Protein AF-A0A2H6N6R7-F1 (afdb_monomer_lite)

pLDDT: mean 88.9, std 11.89, range [41.25, 97.44]

InterPro domains:
  IPR011989 Armadillo-like helical [G3DSA:1.25.10.10] (1-138)

Sequence (138 aa):
NNLNSKNPGIYAAATNVIQALCQHLDNYLLLQPFCTKAQFLNGKAKQDITEKLAELVVELYPRKPHAVEQKVLVVLWHLLGNMTNSGSLPGAGGNIRAATAKLSKALFAQMGQNLLIHAASQPPHIKRTLEEFLDQTT

Structure (mmCIF, N/CA/C/O backbone):
data_AF-A0A2H6N6R7-F1
#
_entry.id   AF-A0A2H6N6R7-F1
#
loop_
_atom_site.group_PDB
_atom_site.id
_atom_site.type_symbol
_atom_site.label_atom_id
_atom_site.label_alt_id
_atom_site.label_comp_id
_atom_site.label_asym_id
_atom_site.label_entity_id
_atom_site.label_seq_id
_atom_site.pdbx_PDB_ins_code
_atom_site.Cartn_x
_atom_site.Cartn_y
_atom_site.Cartn_z
_atom_site.occupancy
_atom_site.B_iso_or_equiv
_atom_site.auth_seq_id
_atom_site.auth_comp_id
_atom_site.auth_asym_id
_atom_site.auth_atom_id
_atom_site.pdbx_PDB_model_num
ATOM 1 N N . ASN A 1 1 ? 17.513 -0.310 -10.272 1.00 78.88 1 ASN A N 1
ATOM 2 C CA . ASN A 1 1 ? 16.141 -0.798 -9.996 1.00 78.88 1 ASN A CA 1
ATOM 3 C C . ASN A 1 1 ? 15.336 -0.648 -11.277 1.00 78.88 1 ASN A C 1
ATOM 5 O O . ASN A 1 1 ? 15.139 0.485 -11.698 1.00 78.88 1 ASN A O 1
ATOM 9 N N . ASN A 1 2 ? 14.938 -1.756 -11.911 1.00 87.94 2 ASN A N 1
ATOM 10 C CA . ASN A 1 2 ? 14.349 -1.743 -13.260 1.00 87.94 2 ASN A CA 1
ATOM 11 C C . ASN A 1 2 ? 13.001 -1.009 -13.321 1.00 87.94 2 ASN A C 1
ATOM 13 O O . ASN A 1 2 ? 12.688 -0.418 -14.347 1.00 87.94 2 ASN A O 1
ATOM 17 N N . LEU A 1 3 ? 12.269 -0.945 -12.204 1.00 85.88 3 LEU A N 1
ATOM 18 C CA . LEU A 1 3 ? 11.009 -0.200 -12.108 1.00 85.88 3 LEU A CA 1
ATOM 19 C C . LEU A 1 3 ? 11.199 1.322 -12.166 1.00 85.88 3 LEU A C 1
ATOM 21 O O . LEU A 1 3 ? 10.280 2.026 -12.546 1.00 85.88 3 LEU A O 1
ATOM 25 N N . ASN A 1 4 ? 12.388 1.837 -11.841 1.00 86.31 4 ASN A N 1
ATOM 26 C CA . ASN A 1 4 ? 12.725 3.260 -11.996 1.00 86.31 4 ASN A CA 1
ATOM 27 C C . ASN A 1 4 ? 13.458 3.545 -13.318 1.00 86.31 4 ASN A C 1
ATOM 29 O O . ASN A 1 4 ? 14.017 4.630 -13.490 1.00 86.31 4 ASN A O 1
ATOM 33 N N . SER A 1 5 ? 13.551 2.566 -14.224 1.00 86.44 5 SER A N 1
ATOM 34 C CA . SER A 1 5 ? 14.262 2.762 -15.483 1.00 86.44 5 SER A CA 1
ATOM 35 C C . SER A 1 5 ? 13.560 3.820 -16.329 1.00 86.44 5 SER A C 1
ATOM 37 O O . SER A 1 5 ? 12.357 3.743 -16.554 1.00 86.44 5 SER A O 1
ATOM 39 N N . LYS A 1 6 ? 14.325 4.783 -16.850 1.00 86.69 6 LYS A N 1
ATOM 40 C CA . LYS A 1 6 ? 13.825 5.738 -17.852 1.00 86.69 6 LYS A CA 1
ATOM 41 C C . LYS A 1 6 ? 13.628 5.085 -19.226 1.00 86.69 6 LYS A C 1
ATOM 43 O O . LYS A 1 6 ? 13.027 5.696 -20.102 1.00 86.69 6 LYS A O 1
ATOM 48 N N . ASN A 1 7 ? 14.147 3.869 -19.429 1.00 92.25 7 ASN A N 1
ATOM 49 C CA . ASN A 1 7 ? 13.924 3.109 -20.653 1.00 92.25 7 ASN A CA 1
ATOM 50 C C . ASN A 1 7 ? 12.533 2.444 -20.593 1.00 92.25 7 ASN A C 1
ATOM 52 O O . ASN A 1 7 ? 12.326 1.580 -19.732 1.00 92.25 7 ASN A O 1
ATOM 56 N N . PRO A 1 8 ? 11.607 2.790 -21.507 1.00 87.94 8 PRO A N 1
ATOM 57 C CA . PRO A 1 8 ? 10.235 2.291 -21.465 1.00 87.94 8 PRO A CA 1
ATOM 58 C C . PRO A 1 8 ? 10.146 0.772 -21.653 1.00 87.94 8 PRO A C 1
ATOM 60 O O . PRO A 1 8 ? 9.289 0.147 -21.040 1.00 87.94 8 PRO A O 1
ATOM 63 N N . GLY A 1 9 ? 11.051 0.156 -22.421 1.00 93.31 9 GLY A N 1
ATOM 64 C CA . GLY A 1 9 ? 11.086 -1.298 -22.605 1.00 93.31 9 GLY A CA 1
ATOM 65 C C . GLY A 1 9 ? 11.494 -2.042 -21.332 1.00 93.31 9 GLY A C 1
ATOM 66 O O . GLY A 1 9 ? 10.874 -3.037 -20.968 1.00 93.31 9 GLY A O 1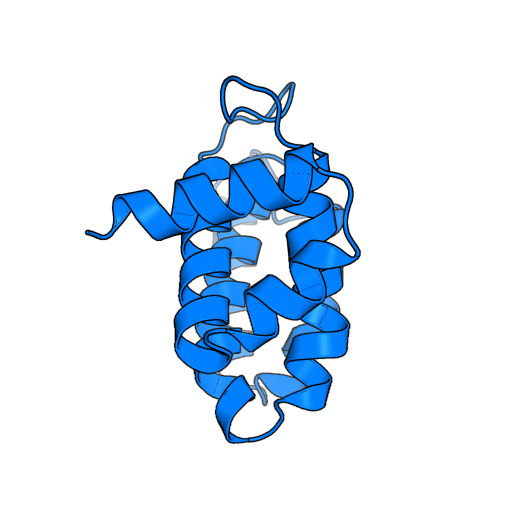
ATOM 67 N N . ILE A 1 10 ? 12.490 -1.524 -20.604 1.00 93.50 10 ILE A N 1
ATOM 68 C CA . ILE A 1 10 ? 12.914 -2.102 -19.315 1.00 93.50 10 ILE A CA 1
ATOM 69 C C . ILE A 1 10 ? 11.815 -1.934 -18.263 1.00 93.50 10 ILE A C 1
ATOM 71 O O . ILE A 1 10 ? 11.543 -2.868 -17.507 1.00 93.50 10 ILE A O 1
ATOM 75 N N . TYR A 1 11 ? 11.186 -0.758 -18.216 1.00 89.94 11 TYR A N 1
ATOM 76 C CA . TYR A 1 11 ? 10.074 -0.500 -17.309 1.00 89.94 11 TYR A CA 1
ATOM 77 C C . TYR A 1 11 ? 8.885 -1.425 -17.609 1.00 89.94 11 TYR A C 1
ATOM 79 O O . TYR A 1 11 ? 8.419 -2.108 -16.701 1.00 89.94 11 TYR A O 1
ATOM 87 N N . ALA A 1 12 ? 8.475 -1.538 -18.878 1.00 92.38 12 ALA A N 1
ATOM 88 C CA . ALA A 1 12 ? 7.381 -2.412 -19.302 1.00 92.38 12 ALA A CA 1
ATOM 89 C C . ALA A 1 12 ? 7.658 -3.891 -18.989 1.00 92.38 12 ALA A C 1
ATOM 91 O O . ALA A 1 12 ? 6.792 -4.600 -18.479 1.00 92.38 12 ALA A O 1
ATOM 92 N N . ALA A 1 13 ? 8.884 -4.364 -19.230 1.00 94.81 13 ALA A N 1
ATOM 93 C CA . ALA A 1 13 ? 9.275 -5.720 -18.858 1.00 94.81 13 ALA A CA 1
ATOM 94 C C . ALA A 1 13 ? 9.170 -5.937 -17.339 1.00 94.81 13 ALA A C 1
ATOM 96 O O . ALA A 1 13 ? 8.645 -6.955 -16.890 1.00 94.81 13 ALA A O 1
ATOM 97 N N . ALA A 1 14 ? 9.616 -4.966 -16.537 1.00 93.38 14 ALA A N 1
ATOM 98 C CA . ALA A 1 14 ? 9.533 -5.048 -15.083 1.00 93.38 14 ALA A CA 1
ATOM 99 C C . ALA A 1 14 ? 8.079 -5.045 -14.574 1.00 93.38 14 ALA A C 1
ATOM 101 O O . ALA A 1 14 ? 7.753 -5.826 -13.680 1.00 93.38 14 ALA A O 1
ATOM 102 N N . THR A 1 15 ? 7.193 -4.225 -15.149 1.00 92.06 15 THR A N 1
ATOM 103 C CA . THR A 1 15 ? 5.767 -4.209 -14.785 1.00 92.06 15 THR A CA 1
ATOM 104 C C . THR A 1 15 ? 5.050 -5.489 -15.210 1.00 92.06 15 THR A C 1
ATOM 106 O O . THR A 1 15 ? 4.249 -6.011 -14.438 1.00 92.06 15 THR A O 1
ATOM 109 N N . ASN A 1 16 ? 5.387 -6.052 -16.375 1.00 93.81 16 ASN A N 1
ATOM 110 C CA . ASN A 1 16 ? 4.828 -7.328 -16.831 1.00 93.81 16 ASN A CA 1
ATOM 111 C C . ASN A 1 16 ? 5.226 -8.481 -15.903 1.00 93.81 16 ASN A C 1
ATOM 113 O O . ASN A 1 16 ? 4.393 -9.322 -15.574 1.00 93.81 16 ASN A O 1
ATOM 117 N N . VAL A 1 17 ? 6.474 -8.496 -15.423 1.00 94.56 17 VAL A N 1
ATOM 118 C CA . VAL A 1 17 ? 6.916 -9.480 -14.426 1.00 94.56 17 VAL A CA 1
ATOM 119 C C . VAL A 1 17 ? 6.132 -9.325 -13.124 1.00 94.56 17 VAL A C 1
ATOM 121 O O . VAL A 1 17 ? 5.671 -10.325 -12.588 1.00 94.56 17 VAL A O 1
ATOM 124 N N . ILE A 1 18 ? 5.917 -8.102 -12.627 1.00 93.00 18 ILE A N 1
ATOM 125 C CA . ILE A 1 18 ? 5.084 -7.878 -11.431 1.00 93.00 18 ILE A CA 1
ATOM 126 C C . ILE A 1 18 ? 3.672 -8.423 -11.633 1.00 93.00 18 ILE A C 1
ATOM 128 O O . ILE A 1 18 ? 3.147 -9.098 -10.750 1.00 93.00 18 ILE A O 1
ATOM 132 N N . GLN A 1 19 ? 3.066 -8.148 -12.787 1.00 92.31 19 GLN A N 1
ATOM 133 C CA . GLN A 1 19 ? 1.735 -8.647 -13.103 1.00 92.31 19 GLN A CA 1
ATOM 134 C C . GLN A 1 19 ? 1.702 -10.179 -13.112 1.00 92.31 19 GLN A C 1
ATOM 136 O O . GLN A 1 19 ? 0.823 -10.762 -12.484 1.00 92.31 19 GLN A O 1
ATOM 141 N N . ALA A 1 20 ? 2.677 -10.823 -13.756 1.00 94.38 20 ALA A N 1
ATOM 142 C CA . ALA A 1 20 ? 2.787 -12.278 -13.777 1.00 94.38 20 ALA A CA 1
ATOM 143 C C . ALA A 1 20 ? 2.985 -12.859 -12.366 1.00 94.38 20 ALA A C 1
ATOM 145 O O . ALA A 1 20 ? 2.367 -13.865 -12.026 1.00 94.38 20 ALA A O 1
ATOM 146 N N . LEU A 1 21 ? 3.783 -12.209 -11.510 1.00 93.94 21 LEU A N 1
ATOM 147 C CA . LEU A 1 21 ? 3.944 -12.621 -10.112 1.00 93.94 21 LEU A CA 1
ATOM 148 C C . LEU A 1 21 ? 2.604 -12.570 -9.366 1.00 93.94 21 LEU A C 1
ATOM 150 O O . LEU A 1 21 ? 2.248 -13.552 -8.729 1.00 93.94 21 LEU A O 1
ATOM 154 N N . CYS A 1 22 ? 1.837 -11.483 -9.491 1.00 92.06 22 CYS A N 1
ATOM 155 C CA . CYS A 1 22 ? 0.506 -11.369 -8.876 1.00 92.06 22 CYS A CA 1
ATOM 156 C C . CYS A 1 22 ? -0.520 -12.376 -9.422 1.00 92.06 22 CYS A C 1
ATOM 158 O O . CYS A 1 22 ? -1.492 -12.689 -8.745 1.00 92.06 22 CYS A O 1
ATOM 160 N N . GLN A 1 23 ? -0.343 -12.850 -10.658 1.00 92.44 23 GLN A N 1
ATOM 161 C CA . GLN A 1 23 ? -1.243 -13.823 -11.286 1.00 92.44 23 GLN A CA 1
ATOM 162 C C . GLN A 1 23 ? -0.911 -15.271 -10.919 1.00 92.44 23 GLN A C 1
ATOM 164 O O . GLN A 1 23 ? -1.800 -16.120 -10.927 1.00 92.44 23 GLN A O 1
ATOM 169 N N . HIS A 1 24 ? 0.360 -15.567 -10.642 1.00 93.94 24 HIS A N 1
ATOM 170 C CA . HIS A 1 24 ? 0.843 -16.943 -10.513 1.00 93.94 24 HIS A CA 1
ATOM 171 C C . HIS A 1 24 ? 1.379 -17.300 -9.125 1.00 93.94 24 HIS A C 1
ATOM 173 O O . HIS A 1 24 ? 1.574 -18.483 -8.849 1.00 93.94 24 HIS A O 1
ATOM 179 N N . LEU A 1 25 ? 1.623 -16.322 -8.253 1.00 93.62 25 LEU A N 1
ATOM 180 C CA . LEU A 1 25 ? 2.052 -16.556 -6.876 1.00 93.62 25 LEU A CA 1
ATOM 181 C C . LEU A 1 25 ? 0.948 -16.205 -5.888 1.00 93.62 25 LEU A C 1
ATOM 183 O O . LEU A 1 25 ? 0.088 -15.371 -6.155 1.00 93.62 25 LEU A O 1
ATOM 187 N N . ASP A 1 26 ? 1.019 -16.816 -4.704 1.00 92.62 26 ASP A N 1
ATOM 188 C CA . ASP A 1 26 ? 0.215 -16.370 -3.573 1.00 92.62 26 ASP A CA 1
ATOM 189 C C . ASP A 1 26 ? 0.585 -14.918 -3.243 1.00 92.62 26 ASP A C 1
ATOM 191 O O . ASP A 1 26 ? 1.717 -14.602 -2.859 1.00 92.62 26 ASP A O 1
ATOM 195 N N . ASN A 1 27 ? -0.399 -14.036 -3.387 1.00 92.75 27 ASN A N 1
ATOM 196 C CA . ASN A 1 27 ? -0.287 -12.607 -3.145 1.00 92.75 27 ASN A CA 1
ATOM 197 C C . ASN A 1 27 ? 0.178 -12.269 -1.720 1.00 92.75 27 ASN A C 1
ATOM 199 O O . ASN A 1 27 ? 0.809 -11.231 -1.501 1.00 92.75 27 ASN A O 1
ATOM 203 N N . TYR A 1 28 ? -0.018 -13.174 -0.756 1.00 92.88 28 TYR A N 1
ATOM 204 C CA . TYR A 1 28 ? 0.552 -13.046 0.581 1.00 92.88 28 TYR A CA 1
ATOM 205 C C . TYR A 1 28 ? 2.090 -12.997 0.573 1.00 92.88 28 TYR A C 1
ATOM 207 O O . TYR A 1 28 ? 2.687 -12.214 1.317 1.00 92.88 28 TYR A O 1
ATOM 215 N N . LEU A 1 29 ? 2.746 -13.774 -0.298 1.00 93.56 29 LEU A N 1
ATOM 216 C CA . LEU A 1 29 ? 4.210 -13.795 -0.427 1.00 93.56 29 LEU A CA 1
ATOM 217 C C . LEU A 1 29 ? 4.756 -12.487 -1.017 1.00 93.56 29 LEU A C 1
ATOM 219 O O . LEU A 1 29 ? 5.904 -12.119 -0.766 1.00 93.56 29 LEU A O 1
ATOM 223 N N . LEU A 1 30 ? 3.926 -11.769 -1.776 1.00 94.25 30 LEU A N 1
ATOM 224 C CA . LEU A 1 30 ? 4.281 -10.507 -2.426 1.00 94.25 30 LEU A CA 1
ATOM 225 C C . LEU A 1 30 ? 4.082 -9.288 -1.520 1.00 94.25 30 LEU A C 1
ATOM 227 O O . LEU A 1 30 ? 4.692 -8.244 -1.767 1.00 94.25 30 LEU A O 1
ATOM 231 N N . LEU A 1 31 ? 3.308 -9.426 -0.438 1.00 94.56 31 LEU A N 1
ATOM 232 C CA . LEU A 1 31 ? 2.963 -8.328 0.464 1.00 94.56 31 LEU A CA 1
ATOM 233 C C . LEU A 1 31 ? 4.207 -7.630 1.033 1.00 94.56 31 LEU A C 1
ATOM 235 O O . LEU A 1 31 ? 4.365 -6.419 0.894 1.00 94.56 31 LEU A O 1
ATOM 239 N N . GLN A 1 32 ? 5.128 -8.387 1.636 1.00 93.94 32 GLN A N 1
ATOM 240 C CA . GLN A 1 32 ? 6.345 -7.812 2.217 1.00 93.94 32 GLN A CA 1
ATOM 241 C C . GLN A 1 32 ? 7.277 -7.189 1.156 1.00 93.94 32 GLN A C 1
ATOM 243 O O . GLN A 1 32 ? 7.695 -6.044 1.358 1.00 93.94 32 GLN A O 1
ATOM 248 N N . PRO A 1 33 ? 7.597 -7.867 0.032 1.00 94.38 33 PRO A N 1
ATOM 249 C CA . PRO A 1 33 ? 8.348 -7.255 -1.060 1.00 94.38 33 PRO A CA 1
ATOM 250 C C . PRO A 1 33 ? 7.747 -5.932 -1.543 1.00 94.38 33 PRO A C 1
ATOM 252 O O . PRO A 1 33 ? 8.486 -4.965 -1.738 1.00 94.38 33 PRO A O 1
ATOM 255 N N . PHE A 1 34 ? 6.424 -5.858 -1.703 1.00 94.81 34 PHE A N 1
ATOM 256 C CA . PHE A 1 34 ? 5.761 -4.646 -2.185 1.00 94.81 34 PHE A CA 1
ATOM 257 C C . PHE A 1 34 ? 5.808 -3.532 -1.143 1.00 94.81 34 PHE A C 1
ATOM 259 O O . PHE A 1 34 ? 6.138 -2.403 -1.502 1.00 94.81 34 PHE A O 1
ATOM 266 N N . CYS A 1 35 ? 5.597 -3.842 0.142 1.00 95.38 35 CYS A N 1
ATOM 267 C CA . CYS A 1 35 ? 5.762 -2.872 1.225 1.00 95.38 35 CYS A CA 1
ATOM 268 C C . CYS A 1 35 ? 7.159 -2.241 1.207 1.00 95.38 35 CYS A C 1
ATOM 270 O O . CYS A 1 35 ? 7.297 -1.017 1.182 1.00 95.38 35 CYS A O 1
ATOM 272 N N . THR A 1 36 ? 8.203 -3.070 1.130 1.00 93.62 36 THR A N 1
ATOM 273 C CA . THR A 1 36 ? 9.587 -2.590 1.055 1.00 93.62 36 THR A CA 1
ATOM 274 C C . THR A 1 36 ? 9.809 -1.735 -0.195 1.00 93.62 36 THR A C 1
ATOM 276 O O . THR A 1 36 ? 10.391 -0.653 -0.117 1.00 93.62 36 THR A O 1
ATOM 279 N N . LYS A 1 37 ? 9.322 -2.163 -1.366 1.00 92.19 37 LYS A N 1
ATOM 280 C CA . LYS A 1 37 ? 9.477 -1.385 -2.603 1.00 92.19 37 LYS A CA 1
ATOM 281 C C . LYS A 1 37 ? 8.732 -0.047 -2.553 1.00 92.19 37 LYS A C 1
ATOM 283 O O . LYS A 1 37 ? 9.310 0.946 -2.981 1.00 92.19 37 LYS A O 1
ATOM 288 N N . ALA A 1 38 ? 7.529 0.022 -1.986 1.00 91.88 38 ALA A N 1
ATOM 289 C CA . ALA A 1 38 ? 6.775 1.270 -1.841 1.00 91.88 38 ALA A CA 1
ATOM 290 C C . ALA A 1 38 ? 7.509 2.318 -0.985 1.00 91.88 38 ALA A C 1
ATOM 292 O O . ALA A 1 38 ? 7.398 3.519 -1.235 1.00 91.88 38 ALA A O 1
ATOM 293 N N . GLN A 1 39 ? 8.302 1.889 -0.002 1.00 89.69 39 GLN A N 1
ATOM 294 C CA . GLN A 1 39 ? 9.086 2.809 0.825 1.00 89.69 39 GLN A CA 1
ATOM 295 C C . GLN A 1 39 ? 10.278 3.393 0.051 1.00 89.69 39 GLN A C 1
ATOM 297 O O . GLN A 1 39 ? 10.464 4.609 0.050 1.00 89.69 39 GLN A O 1
ATOM 302 N N . PHE A 1 40 ? 11.027 2.557 -0.680 1.00 88.25 40 PHE A N 1
ATOM 303 C CA . PHE A 1 40 ? 12.307 2.948 -1.295 1.00 88.25 40 PHE A CA 1
ATOM 304 C C . PHE A 1 40 ? 12.250 3.341 -2.783 1.00 88.25 40 PHE A C 1
ATOM 306 O O . PHE A 1 40 ? 13.235 3.851 -3.321 1.00 88.25 40 PHE A O 1
ATOM 313 N N . LEU A 1 41 ? 11.144 3.088 -3.485 1.00 89.19 41 LEU A N 1
ATOM 314 C CA . LEU A 1 41 ? 10.956 3.558 -4.862 1.00 89.19 41 LEU A CA 1
ATOM 315 C C . LEU A 1 41 ? 10.687 5.068 -4.918 1.00 89.19 41 LEU A C 1
ATOM 317 O O . LEU A 1 41 ? 10.417 5.714 -3.907 1.00 89.19 41 LEU A O 1
ATOM 321 N N . ASN A 1 42 ? 10.734 5.630 -6.128 1.00 85.38 42 ASN A N 1
ATOM 322 C CA . ASN A 1 42 ? 10.411 7.029 -6.396 1.00 85.38 42 ASN A CA 1
ATOM 323 C C . ASN A 1 42 ? 9.563 7.163 -7.674 1.00 85.38 42 ASN A C 1
ATOM 325 O O . ASN A 1 42 ? 9.351 6.185 -8.392 1.00 85.38 42 ASN A O 1
ATOM 329 N N . GLY A 1 43 ? 9.029 8.365 -7.912 1.00 86.31 43 GLY A N 1
ATOM 330 C CA . GLY A 1 43 ? 8.266 8.695 -9.118 1.00 86.31 43 GLY A CA 1
ATOM 331 C C . GLY A 1 43 ? 7.132 7.711 -9.432 1.00 86.31 43 GLY A C 1
ATOM 332 O O . GLY A 1 43 ? 6.411 7.263 -8.537 1.00 86.31 43 GLY A O 1
ATOM 333 N N . LYS A 1 44 ? 6.995 7.375 -10.720 1.00 86.50 44 LYS A N 1
ATOM 334 C CA . LYS A 1 44 ? 5.953 6.480 -11.240 1.00 86.50 44 LYS A CA 1
ATOM 335 C C . LYS A 1 44 ? 6.021 5.069 -10.642 1.00 86.50 44 LYS A C 1
ATOM 337 O O . LYS A 1 44 ? 4.996 4.540 -10.242 1.00 86.50 44 LYS A O 1
ATOM 342 N N 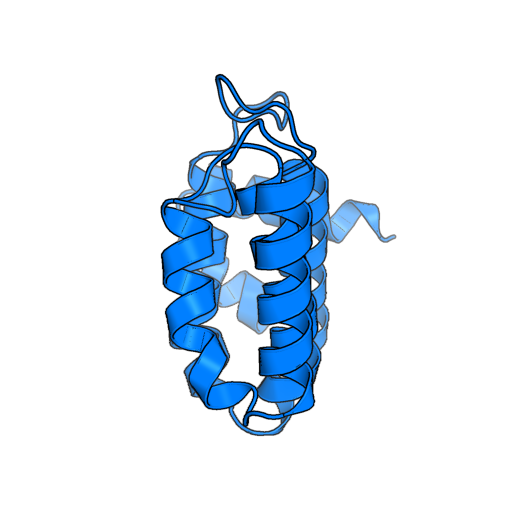. ALA A 1 45 ? 7.212 4.511 -10.441 1.00 89.69 45 ALA A N 1
ATOM 343 C CA . ALA A 1 45 ? 7.355 3.178 -9.856 1.00 89.69 45 ALA A CA 1
ATOM 344 C C . ALA A 1 45 ? 6.779 3.081 -8.439 1.00 89.69 45 ALA A C 1
ATOM 346 O O . ALA A 1 45 ? 6.131 2.098 -8.086 1.00 89.69 45 ALA A O 1
ATOM 347 N N . LYS A 1 46 ? 7.026 4.107 -7.610 1.00 91.62 46 LYS A N 1
ATOM 348 C CA . LYS A 1 46 ? 6.461 4.174 -6.257 1.00 91.62 46 LYS A CA 1
ATOM 349 C C . LYS A 1 46 ? 4.941 4.237 -6.326 1.00 91.62 46 LYS A C 1
ATOM 351 O O . LYS A 1 46 ? 4.280 3.531 -5.577 1.00 91.62 46 LYS A O 1
ATOM 356 N N . GLN A 1 47 ? 4.408 5.053 -7.238 1.00 91.44 47 GLN A N 1
ATOM 357 C CA . GLN A 1 47 ? 2.971 5.153 -7.479 1.00 91.44 47 GLN A CA 1
ATOM 358 C C . GLN A 1 47 ? 2.375 3.778 -7.824 1.00 91.44 47 GLN A C 1
ATOM 360 O O . GLN A 1 47 ? 1.445 3.353 -7.148 1.00 91.44 47 GLN A O 1
ATOM 365 N N . ASP A 1 48 ? 2.940 3.064 -8.801 1.00 92.25 48 ASP A N 1
ATOM 366 C CA . ASP A 1 48 ? 2.401 1.776 -9.261 1.00 92.25 48 ASP A CA 1
ATOM 367 C C . ASP A 1 48 ? 2.398 0.715 -8.162 1.00 92.25 48 ASP A C 1
ATOM 369 O O . ASP A 1 48 ? 1.404 0.019 -7.970 1.00 92.25 48 ASP A O 1
ATOM 373 N N . ILE A 1 49 ? 3.495 0.605 -7.404 1.00 94.88 49 ILE A N 1
ATOM 374 C CA . ILE A 1 49 ? 3.565 -0.345 -6.288 1.00 94.88 49 ILE A CA 1
ATOM 375 C C . ILE A 1 49 ? 2.568 0.028 -5.187 1.00 94.88 49 ILE A C 1
ATOM 377 O O . ILE A 1 49 ? 1.930 -0.861 -4.627 1.00 94.88 49 ILE A O 1
ATOM 381 N N . THR A 1 50 ? 2.391 1.316 -4.884 1.00 95.44 50 THR A N 1
ATOM 382 C CA . THR A 1 50 ? 1.391 1.769 -3.904 1.00 95.44 50 THR A CA 1
ATOM 383 C C . THR A 1 50 ? -0.035 1.463 -4.369 1.00 95.44 50 THR A C 1
ATOM 385 O O . THR A 1 50 ? -0.847 0.991 -3.576 1.00 95.44 50 THR A O 1
ATOM 388 N N . GLU A 1 51 ? -0.346 1.661 -5.653 1.00 95.00 51 GLU A N 1
ATOM 389 C CA . GLU A 1 51 ? -1.643 1.270 -6.220 1.00 95.00 51 GLU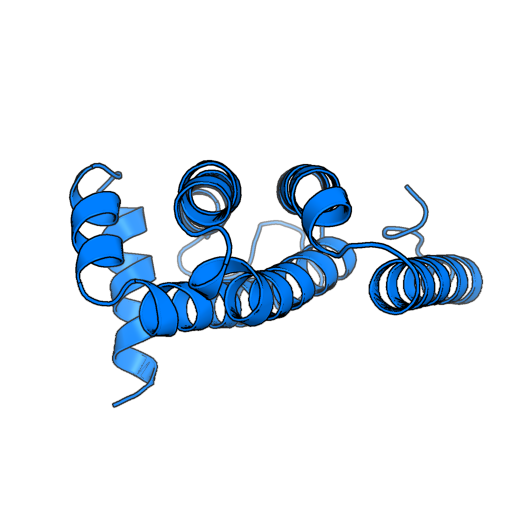 A CA 1
ATOM 390 C C . GLU A 1 51 ? -1.854 -0.245 -6.141 1.00 95.00 51 GLU A C 1
ATOM 392 O O . GLU A 1 51 ? -2.958 -0.690 -5.819 1.00 95.00 51 GLU A O 1
ATOM 397 N N . LYS A 1 52 ? -0.795 -1.034 -6.360 1.00 95.44 52 LYS A N 1
ATOM 398 C CA . LYS A 1 52 ? -0.862 -2.492 -6.248 1.00 95.44 52 LYS A CA 1
ATOM 399 C C . LYS A 1 52 ? -1.031 -2.971 -4.811 1.00 95.44 52 LYS A C 1
ATOM 401 O O . LYS A 1 52 ? -1.784 -3.908 -4.571 1.00 95.44 52 LYS A O 1
ATOM 406 N N . LEU A 1 53 ? -0.416 -2.292 -3.843 1.00 96.62 53 LEU A N 1
ATOM 407 C CA . LEU A 1 53 ? -0.666 -2.542 -2.422 1.00 96.62 53 LEU A CA 1
ATOM 408 C C . LEU A 1 53 ? -2.134 -2.313 -2.052 1.00 96.62 53 LEU A C 1
ATOM 410 O O . LEU A 1 53 ? -2.668 -3.080 -1.260 1.00 96.62 53 LEU A O 1
ATOM 414 N N . ALA A 1 54 ? -2.800 -1.312 -2.634 1.00 97.00 54 ALA A N 1
ATOM 415 C CA . ALA A 1 54 ? -4.219 -1.076 -2.371 1.00 97.00 54 ALA A CA 1
ATOM 416 C C . ALA A 1 54 ? -5.094 -2.256 -2.832 1.00 97.00 54 ALA A C 1
ATOM 418 O O . ALA A 1 54 ? -6.017 -2.647 -2.124 1.00 97.00 54 ALA A O 1
ATOM 419 N N . GLU A 1 55 ? -4.776 -2.860 -3.982 1.00 95.69 55 GLU A N 1
ATOM 420 C CA . GLU A 1 55 ? -5.450 -4.076 -4.465 1.00 95.69 55 GLU A CA 1
ATOM 421 C C . GLU A 1 55 ? -5.184 -5.269 -3.533 1.00 95.69 55 GLU A C 1
ATOM 423 O O . GLU A 1 55 ? -6.121 -5.951 -3.119 1.00 95.69 55 GLU A O 1
ATOM 428 N N . LEU A 1 56 ? -3.925 -5.459 -3.118 1.00 95.38 56 LEU A N 1
ATOM 429 C CA . LEU A 1 56 ? -3.544 -6.526 -2.187 1.00 95.38 56 LEU A CA 1
ATOM 430 C C . LEU A 1 56 ? -4.220 -6.398 -0.817 1.00 95.38 56 LEU A C 1
ATOM 432 O O . LEU A 1 56 ? -4.551 -7.411 -0.210 1.00 95.38 56 LEU A O 1
ATOM 436 N N . VAL A 1 57 ? -4.434 -5.179 -0.316 1.00 96.69 57 VAL A N 1
ATOM 437 C CA . VAL A 1 57 ? -5.164 -4.948 0.941 1.00 96.69 57 VAL A CA 1
ATOM 438 C C . VAL A 1 57 ? -6.580 -5.506 0.845 1.00 96.69 57 VAL A C 1
ATOM 440 O O . VAL A 1 57 ? -6.994 -6.245 1.734 1.00 96.69 57 VAL A O 1
ATOM 443 N N . VAL A 1 58 ? -7.303 -5.193 -0.233 1.00 96.31 58 VAL A N 1
ATOM 444 C CA . VAL A 1 58 ? -8.688 -5.654 -0.421 1.00 96.31 58 VAL A CA 1
ATOM 445 C C . VAL A 1 58 ? -8.755 -7.179 -0.505 1.00 96.31 58 VAL A C 1
ATOM 447 O O . VAL A 1 58 ? -9.653 -7.787 0.071 1.00 96.31 58 VAL A O 1
ATOM 450 N N . GLU A 1 59 ? -7.793 -7.802 -1.184 1.00 95.00 59 GLU A N 1
ATOM 451 C CA . GLU A 1 59 ? -7.749 -9.256 -1.343 1.00 95.00 59 GLU A CA 1
ATOM 452 C C . GLU A 1 59 ? -7.330 -9.994 -0.060 1.00 95.00 59 GLU A C 1
ATOM 454 O O . GLU A 1 59 ? -7.917 -11.015 0.308 1.00 95.00 59 GLU A O 1
ATOM 459 N N . LEU A 1 60 ? -6.293 -9.505 0.627 1.00 95.56 60 LEU A N 1
ATOM 460 C CA . LEU A 1 60 ? -5.649 -10.233 1.722 1.00 95.56 60 LEU A CA 1
ATOM 461 C C . LEU A 1 60 ? -6.264 -9.938 3.088 1.00 95.56 60 LEU A C 1
ATOM 463 O O . LEU A 1 60 ? -6.210 -10.809 3.960 1.00 95.56 60 LEU A O 1
ATOM 467 N N . TYR A 1 61 ? -6.839 -8.750 3.302 1.00 96.31 61 TYR A N 1
ATOM 468 C CA . TYR A 1 61 ? -7.340 -8.359 4.622 1.00 96.31 61 TYR A CA 1
ATOM 469 C C . TYR A 1 61 ? -8.408 -9.318 5.176 1.00 96.31 61 TYR A C 1
ATOM 471 O O . TYR A 1 61 ? -8.234 -9.753 6.314 1.00 96.31 61 TYR A O 1
ATOM 479 N N . PRO A 1 62 ? -9.417 -9.783 4.404 1.00 95.06 62 PRO A N 1
ATOM 480 C CA . PRO A 1 62 ? -10.419 -10.729 4.913 1.00 95.06 62 PRO A CA 1
ATOM 481 C C . PRO A 1 62 ? -9.834 -12.064 5.400 1.00 95.06 62 PRO A C 1
ATOM 483 O O . PRO A 1 62 ? -10.433 -12.754 6.220 1.00 95.06 62 PRO A O 1
ATOM 486 N N . ARG A 1 63 ? -8.660 -12.453 4.885 1.00 94.62 63 ARG A N 1
ATOM 487 C CA . ARG A 1 63 ? -8.015 -13.743 5.180 1.00 94.62 63 ARG A CA 1
ATOM 488 C C . ARG A 1 63 ? -6.897 -13.617 6.212 1.00 94.62 63 ARG A C 1
ATOM 490 O O . ARG A 1 63 ? -6.612 -14.579 6.926 1.00 94.62 63 ARG A O 1
ATOM 497 N N . LYS A 1 64 ? -6.204 -12.474 6.240 1.00 94.31 64 LYS A N 1
ATOM 498 C CA . LYS A 1 64 ? -4.964 -12.235 6.999 1.00 94.31 64 LYS A CA 1
ATOM 499 C C . LYS A 1 64 ? -4.884 -10.780 7.515 1.00 94.31 64 LYS A C 1
ATOM 501 O O . LYS A 1 64 ? -3.892 -10.103 7.232 1.00 94.31 64 LYS A O 1
ATOM 506 N N . PRO A 1 65 ? -5.856 -10.304 8.317 1.00 94.56 65 PRO A N 1
ATOM 507 C CA . PRO A 1 65 ? -5.945 -8.890 8.707 1.00 94.56 65 PRO A CA 1
ATOM 508 C C . PRO A 1 65 ? -4.691 -8.416 9.453 1.00 94.56 65 PRO A C 1
ATOM 510 O O . PRO A 1 65 ? -4.054 -7.449 9.047 1.00 94.56 65 PRO A O 1
ATOM 513 N N . HIS A 1 66 ? -4.228 -9.189 10.440 1.00 94.06 66 HIS A N 1
ATOM 514 C CA . HIS A 1 66 ? -3.024 -8.885 11.222 1.00 94.06 66 HIS A CA 1
ATOM 515 C C . HIS A 1 66 ? -1.769 -8.657 10.363 1.00 94.06 66 HIS A C 1
ATOM 517 O O . HIS A 1 66 ? -0.962 -7.778 10.656 1.00 94.06 66 HIS A O 1
ATOM 523 N N . ALA A 1 67 ? -1.584 -9.438 9.293 1.00 93.25 67 ALA A N 1
ATOM 524 C CA . ALA A 1 67 ? -0.409 -9.299 8.438 1.00 93.25 67 ALA A CA 1
ATOM 525 C C . ALA A 1 67 ? -0.480 -8.036 7.573 1.00 93.25 67 ALA A C 1
ATOM 527 O O . ALA A 1 67 ? 0.543 -7.384 7.354 1.00 93.25 67 ALA A O 1
ATOM 528 N N . VAL A 1 68 ? -1.680 -7.694 7.096 1.00 95.00 68 VAL A N 1
ATOM 529 C CA . VAL A 1 68 ? -1.923 -6.458 6.349 1.00 95.00 68 VAL A CA 1
ATOM 530 C C . VAL A 1 68 ? -1.708 -5.251 7.257 1.00 95.00 68 VAL A C 1
ATOM 532 O O . VAL A 1 68 ? -0.954 -4.354 6.892 1.00 95.00 68 VAL A O 1
ATOM 535 N N . GLU A 1 69 ? -2.267 -5.254 8.466 1.00 94.69 69 GLU A N 1
ATOM 536 C CA . GLU A 1 69 ? -2.112 -4.153 9.424 1.00 94.69 69 GLU A CA 1
ATOM 537 C C . GLU A 1 69 ? -0.645 -3.925 9.801 1.00 94.69 69 GLU A C 1
ATOM 539 O O . GLU A 1 69 ? -0.131 -2.817 9.657 1.00 94.69 69 GLU A O 1
ATOM 544 N N . GLN A 1 70 ? 0.076 -4.981 10.189 1.00 93.81 70 GLN A N 1
ATOM 545 C CA . GLN A 1 70 ? 1.478 -4.869 10.606 1.00 93.81 70 GLN A CA 1
ATOM 546 C C . GLN A 1 70 ? 2.409 -4.353 9.505 1.00 93.81 70 GLN A C 1
ATOM 548 O O . GLN A 1 70 ? 3.411 -3.704 9.800 1.00 93.81 70 GLN A O 1
ATOM 553 N N . LYS A 1 71 ? 2.122 -4.668 8.237 1.00 95.06 71 LYS A N 1
ATOM 554 C CA . LYS A 1 71 ? 3.032 -4.371 7.121 1.00 95.06 71 LYS A CA 1
ATOM 555 C C . LYS A 1 71 ? 2.617 -3.133 6.343 1.00 95.06 71 LYS A C 1
ATOM 557 O O . LYS A 1 71 ? 3.464 -2.311 6.003 1.00 95.06 71 LYS A O 1
ATOM 562 N N . VAL A 1 72 ? 1.331 -2.997 6.035 1.00 96.75 72 VAL A N 1
ATOM 563 C CA . VAL A 1 72 ? 0.831 -1.948 5.142 1.00 96.75 72 VAL A CA 1
ATOM 564 C C . VAL A 1 72 ? 0.611 -0.638 5.890 1.00 96.75 72 VAL A C 1
ATOM 566 O O . VAL A 1 72 ? 0.904 0.411 5.321 1.00 96.75 72 VAL A O 1
ATOM 569 N N . LEU A 1 73 ? 0.211 -0.659 7.170 1.00 96.06 73 LEU A N 1
ATOM 570 C CA . LEU A 1 73 ? 0.087 0.583 7.946 1.00 96.06 73 LEU A CA 1
ATOM 571 C C . LEU A 1 73 ? 1.430 1.309 8.060 1.00 96.06 73 LEU A C 1
ATOM 573 O O . LEU A 1 73 ? 1.486 2.520 7.882 1.00 96.06 73 LEU A O 1
ATOM 577 N N . VAL A 1 74 ? 2.531 0.576 8.252 1.00 95.38 74 VAL A N 1
ATOM 578 C CA . VAL A 1 74 ? 3.888 1.153 8.276 1.00 95.38 74 VAL A CA 1
ATOM 579 C C . VAL A 1 74 ? 4.202 1.893 6.971 1.00 95.38 74 VAL A C 1
ATOM 581 O O . VAL A 1 74 ? 4.780 2.981 6.991 1.00 95.38 74 VAL A O 1
ATOM 584 N N . VAL A 1 75 ? 3.794 1.330 5.830 1.00 96.00 75 VAL A N 1
ATOM 585 C CA . VAL A 1 75 ? 3.957 1.971 4.518 1.00 96.00 75 VAL A CA 1
ATOM 586 C C . VAL A 1 75 ? 3.063 3.201 4.406 1.00 96.00 75 VAL A C 1
ATOM 588 O O . VAL A 1 75 ? 3.543 4.246 3.978 1.00 96.00 75 VAL A O 1
ATOM 591 N N . LEU A 1 76 ? 1.796 3.104 4.816 1.00 96.50 76 LEU A N 1
ATOM 592 C CA . LEU A 1 76 ? 0.854 4.220 4.786 1.00 96.50 76 LEU A CA 1
ATOM 593 C C . LEU A 1 76 ? 1.372 5.412 5.602 1.00 96.50 76 LEU A C 1
ATOM 595 O O . LEU A 1 76 ? 1.431 6.525 5.082 1.00 96.50 76 LEU A O 1
ATOM 599 N N . TRP A 1 77 ? 1.809 5.184 6.843 1.00 95.62 77 TRP A N 1
ATOM 600 C CA . TRP A 1 77 ? 2.355 6.237 7.706 1.00 95.62 77 TRP A CA 1
ATOM 601 C C . TRP A 1 77 ? 3.612 6.858 7.112 1.00 95.62 77 TRP A C 1
ATOM 603 O O . TRP A 1 77 ? 3.749 8.078 7.097 1.00 95.62 77 TRP A O 1
ATOM 613 N N . HIS A 1 78 ? 4.493 6.040 6.537 1.00 93.69 78 HIS A N 1
ATOM 614 C CA . HIS A 1 78 ? 5.661 6.544 5.827 1.00 93.69 78 HIS A CA 1
ATOM 615 C C . HIS A 1 78 ? 5.280 7.398 4.605 1.00 93.69 78 HIS A C 1
ATOM 617 O O . HIS A 1 78 ? 5.917 8.417 4.350 1.00 93.69 78 HIS A O 1
ATOM 623 N N . LEU A 1 79 ? 4.265 7.009 3.828 1.00 92.94 79 LEU A N 1
ATOM 624 C CA . LEU A 1 79 ? 3.811 7.782 2.669 1.00 92.94 79 LEU A CA 1
ATOM 625 C C . LEU A 1 79 ? 3.213 9.123 3.096 1.00 92.94 79 LEU A C 1
ATOM 627 O O . LEU A 1 79 ? 3.641 10.155 2.586 1.00 92.94 79 LEU A O 1
ATOM 631 N N . LEU A 1 80 ? 2.281 9.103 4.050 1.00 92.00 80 LEU A N 1
ATOM 632 C CA . LEU A 1 80 ? 1.613 10.296 4.568 1.00 92.00 80 LEU A CA 1
ATOM 633 C C . LEU A 1 80 ? 2.595 11.255 5.252 1.00 92.00 80 LEU A C 1
ATOM 635 O O . LEU A 1 80 ? 2.540 12.454 5.004 1.00 92.00 80 LEU A O 1
ATOM 639 N N . GLY A 1 81 ? 3.538 10.739 6.045 1.00 90.00 81 GLY A N 1
ATOM 640 C CA . GLY A 1 81 ? 4.547 11.557 6.727 1.00 90.00 81 GLY A CA 1
ATOM 641 C C . GLY A 1 81 ? 5.563 12.218 5.791 1.00 90.00 81 GLY A C 1
ATOM 642 O O . GLY A 1 81 ? 6.1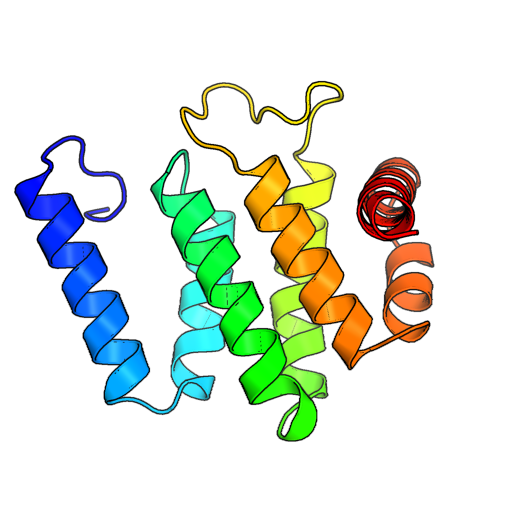92 13.199 6.169 1.00 90.00 81 GLY A O 1
ATOM 643 N N . ASN A 1 82 ? 5.717 11.710 4.564 1.00 86.69 82 ASN A N 1
ATOM 644 C CA . ASN A 1 82 ? 6.583 12.313 3.548 1.00 86.69 82 ASN A CA 1
ATOM 645 C C . ASN A 1 82 ? 5.823 13.204 2.552 1.00 86.69 82 ASN A C 1
ATOM 647 O O . ASN A 1 82 ? 6.439 13.761 1.639 1.00 86.69 82 ASN A O 1
ATOM 651 N N . MET A 1 83 ? 4.500 13.341 2.677 1.00 80.25 83 MET A N 1
ATOM 652 C CA . MET A 1 83 ? 3.755 14.272 1.836 1.00 80.25 83 MET A CA 1
ATOM 653 C C . MET A 1 83 ? 4.021 15.713 2.261 1.00 80.25 83 MET A C 1
ATOM 655 O O . MET A 1 83 ? 3.980 16.056 3.437 1.00 80.25 83 MET A O 1
ATOM 659 N N . THR A 1 84 ? 4.267 16.576 1.280 1.00 68.50 84 THR A N 1
ATOM 660 C CA . THR A 1 84 ? 4.277 18.029 1.491 1.00 68.50 84 THR A CA 1
ATOM 661 C C . THR A 1 84 ? 2.872 18.591 1.255 1.00 68.50 84 THR A C 1
ATOM 663 O O . THR A 1 84 ? 2.058 17.933 0.608 1.00 68.50 84 THR A O 1
ATOM 666 N N . ASN A 1 85 ? 2.577 19.810 1.727 1.00 55.88 85 ASN A N 1
ATOM 667 C CA . ASN A 1 85 ? 1.247 20.445 1.610 1.00 55.88 85 ASN A CA 1
ATOM 668 C C . ASN A 1 85 ? 0.676 20.467 0.174 1.00 55.88 85 ASN A C 1
ATOM 670 O O . ASN A 1 85 ? -0.538 20.443 -0.014 1.00 55.88 85 ASN A O 1
ATOM 674 N N . SER A 1 86 ? 1.531 20.447 -0.850 1.00 57.56 86 SER A N 1
ATOM 675 C CA . SER A 1 86 ? 1.118 20.400 -2.260 1.00 57.56 86 SER A CA 1
ATOM 676 C C . SER A 1 86 ? 0.703 18.997 -2.734 1.00 57.56 86 SER A C 1
ATOM 678 O O . SER A 1 86 ? 0.267 18.820 -3.868 1.00 57.56 86 SER A O 1
ATOM 680 N N . GLY A 1 87 ? 0.856 17.962 -1.902 1.00 54.09 87 GLY A N 1
ATOM 681 C CA . GLY A 1 87 ? 0.651 16.554 -2.258 1.00 54.09 87 GLY A CA 1
ATOM 682 C C . GLY A 1 87 ? 1.708 15.971 -3.201 1.00 54.09 87 GLY A C 1
ATOM 683 O O . GLY A 1 87 ? 1.650 14.793 -3.546 1.00 54.09 87 GLY A O 1
ATOM 684 N N . SER A 1 88 ? 2.689 16.773 -3.610 1.00 52.16 88 SER A N 1
ATOM 685 C CA . SER A 1 88 ? 3.852 16.343 -4.377 1.00 52.16 88 SER A CA 1
ATOM 686 C C . SER A 1 88 ? 4.992 15.957 -3.433 1.00 52.16 88 SER A C 1
ATOM 688 O O . SER A 1 88 ? 5.382 16.743 -2.567 1.00 52.16 88 SER A O 1
ATOM 690 N N . LEU A 1 89 ? 5.574 14.772 -3.617 1.00 55.69 89 LEU A N 1
ATOM 691 C CA . LEU A 1 89 ? 6.901 14.475 -3.069 1.00 55.69 89 LEU A CA 1
ATOM 692 C C . LEU A 1 89 ? 7.936 15.358 -3.794 1.00 55.69 89 LEU A C 1
ATOM 694 O O . LEU A 1 89 ? 7.854 15.468 -5.024 1.00 55.69 89 LEU A O 1
ATOM 698 N N . PRO A 1 90 ? 8.920 15.954 -3.095 1.00 48.22 90 PRO A N 1
ATOM 699 C CA . PRO A 1 90 ? 10.016 16.662 -3.751 1.00 48.22 90 PRO A CA 1
ATOM 700 C C . PRO A 1 90 ? 10.683 15.746 -4.792 1.00 48.22 90 PRO A C 1
ATOM 702 O O . PRO A 1 90 ? 11.144 14.656 -4.461 1.00 48.22 90 PRO A O 1
ATOM 705 N N . GLY A 1 91 ? 10.688 16.158 -6.065 1.00 54.41 91 GLY A N 1
ATOM 706 C CA . GLY A 1 91 ? 11.354 15.428 -7.154 1.00 54.41 91 GLY A CA 1
ATOM 707 C C . GLY A 1 91 ? 10.598 14.239 -7.774 1.00 54.41 91 GLY A C 1
ATOM 708 O O . GLY A 1 91 ? 11.215 13.457 -8.497 1.00 54.41 91 GLY A O 1
ATOM 709 N N . ALA A 1 92 ? 9.292 14.064 -7.535 1.00 54.03 92 ALA A N 1
ATOM 710 C CA . ALA A 1 92 ? 8.540 12.910 -8.046 1.00 54.03 92 ALA A CA 1
ATOM 711 C C . ALA A 1 92 ? 7.653 13.241 -9.264 1.00 54.03 92 ALA A C 1
ATOM 713 O O . ALA A 1 92 ? 6.594 13.843 -9.133 1.00 54.03 92 ALA A O 1
ATOM 714 N N . GLY A 1 93 ? 8.038 12.762 -10.451 1.00 56.25 93 GLY A N 1
ATOM 715 C CA . GLY A 1 93 ? 7.206 12.774 -11.665 1.00 56.25 93 GLY A CA 1
ATOM 716 C C . GLY A 1 93 ? 6.090 11.715 -11.672 1.00 56.25 93 GLY A C 1
ATOM 717 O O . GLY A 1 93 ? 6.017 10.922 -12.605 1.00 56.25 93 GLY A O 1
ATOM 718 N N . GLY A 1 94 ? 5.256 11.646 -10.628 1.00 64.12 94 GLY A N 1
ATOM 719 C CA . GLY A 1 94 ? 4.140 10.692 -10.527 1.00 64.12 94 GLY A CA 1
ATOM 720 C C . GLY A 1 94 ? 3.074 11.125 -9.514 1.00 64.12 94 GLY A C 1
ATOM 721 O O . GLY A 1 94 ? 3.366 11.870 -8.579 1.00 64.12 94 GLY A O 1
ATOM 722 N N . ASN A 1 95 ? 1.834 10.649 -9.673 1.00 81.50 95 ASN A N 1
ATOM 723 C CA . ASN A 1 95 ? 0.698 11.020 -8.820 1.00 81.50 95 ASN A CA 1
ATOM 724 C C . ASN A 1 95 ? 0.634 10.155 -7.548 1.00 81.50 95 ASN A C 1
ATOM 726 O O . ASN A 1 95 ? -0.308 9.398 -7.311 1.00 81.50 95 ASN A O 1
ATOM 730 N N . ILE A 1 96 ? 1.674 10.257 -6.717 1.00 88.25 96 ILE A N 1
ATOM 731 C CA . ILE A 1 96 ? 1.766 9.516 -5.451 1.00 88.25 96 ILE A CA 1
ATOM 732 C C . ILE A 1 96 ? 0.640 9.881 -4.471 1.00 88.25 96 ILE A C 1
ATOM 734 O O . ILE A 1 96 ? 0.232 9.031 -3.679 1.00 88.25 96 ILE A O 1
ATOM 738 N N . ARG A 1 97 ? 0.108 11.115 -4.544 1.00 88.06 97 ARG A N 1
ATOM 739 C CA . ARG A 1 97 ? -1.038 11.566 -3.739 1.00 88.06 97 ARG A CA 1
ATOM 740 C C . ARG A 1 97 ? -2.252 10.686 -4.002 1.00 88.06 97 ARG A C 1
ATOM 742 O O . ARG A 1 97 ? -2.786 10.107 -3.063 1.00 88.06 97 ARG A O 1
ATOM 749 N N . ALA A 1 98 ? -2.629 10.521 -5.271 1.00 90.06 98 ALA A N 1
ATOM 750 C CA . ALA A 1 98 ? -3.764 9.685 -5.656 1.00 90.06 98 ALA A CA 1
ATOM 751 C C . ALA A 1 98 ? -3.554 8.210 -5.288 1.00 90.06 98 ALA A C 1
ATOM 753 O O . ALA A 1 98 ? -4.464 7.581 -4.754 1.00 90.06 98 ALA A O 1
ATOM 754 N N . ALA A 1 99 ? -2.350 7.668 -5.503 1.00 93.56 99 ALA A N 1
ATOM 755 C CA . ALA A 1 99 ? -2.041 6.289 -5.125 1.00 93.56 99 ALA A CA 1
ATOM 756 C C . ALA A 1 99 ? -2.139 6.063 -3.609 1.00 93.56 99 ALA A C 1
ATOM 758 O O . ALA A 1 99 ? -2.698 5.063 -3.163 1.00 93.56 99 ALA A O 1
ATOM 759 N N . THR A 1 100 ? -1.641 7.008 -2.808 1.00 94.06 100 THR A N 1
ATOM 760 C CA . THR A 1 100 ? -1.728 6.923 -1.342 1.00 94.06 100 THR A CA 1
ATOM 761 C C . THR A 1 100 ? -3.167 7.097 -0.874 1.00 94.06 100 THR A C 1
ATOM 763 O O . THR A 1 100 ? -3.601 6.340 -0.020 1.00 94.06 100 THR A O 1
ATOM 766 N N . ALA A 1 101 ? -3.941 8.005 -1.477 1.00 93.88 101 ALA A N 1
ATOM 767 C CA . ALA A 1 101 ? -5.370 8.133 -1.198 1.00 93.88 101 ALA A CA 1
ATOM 768 C C . ALA A 1 101 ? -6.123 6.829 -1.519 1.00 93.88 101 ALA A C 1
ATOM 770 O O . ALA A 1 101 ? -6.934 6.379 -0.714 1.00 93.88 101 ALA A O 1
ATOM 771 N N . LYS A 1 102 ? -5.814 6.168 -2.645 1.00 96.00 102 LYS A N 1
ATOM 772 C CA . LYS A 1 102 ? -6.369 4.846 -2.989 1.00 96.00 102 LYS A CA 1
ATOM 773 C C . LYS A 1 102 ? -6.019 3.797 -1.928 1.00 96.00 102 LYS A C 1
ATOM 775 O O . LYS A 1 102 ? -6.898 3.046 -1.517 1.00 96.00 102 LYS A O 1
ATOM 780 N N . LEU A 1 103 ? -4.771 3.775 -1.450 1.00 97.25 103 LEU A N 1
ATOM 781 C CA . LEU A 1 103 ? -4.336 2.880 -0.374 1.00 97.25 103 LEU A CA 1
ATOM 782 C C . LEU A 1 103 ? -5.058 3.170 0.951 1.00 97.25 103 LEU A C 1
ATOM 784 O O . LEU A 1 103 ? -5.549 2.238 1.585 1.00 97.25 103 LEU A O 1
ATOM 788 N N . SER A 1 104 ? -5.172 4.442 1.344 1.00 96.81 104 SER A N 1
ATOM 789 C CA . SER A 1 104 ? -5.918 4.871 2.532 1.00 96.81 104 SER A CA 1
ATOM 790 C C . SER A 1 104 ? -7.372 4.414 2.473 1.00 96.81 104 SER A C 1
ATOM 792 O O . SER A 1 104 ? -7.874 3.844 3.437 1.00 96.81 104 SER A O 1
ATOM 794 N N . LYS A 1 105 ? -8.036 4.610 1.327 1.00 95.94 105 LYS A N 1
ATOM 795 C CA . LYS A 1 105 ? -9.430 4.197 1.117 1.00 95.94 105 LYS A CA 1
ATOM 796 C C . LYS A 1 105 ? -9.587 2.679 1.152 1.00 95.94 105 LYS A C 1
ATOM 798 O O . LYS A 1 105 ? -10.525 2.192 1.770 1.00 95.94 105 LYS A O 1
ATOM 803 N N . ALA A 1 106 ? -8.663 1.930 0.548 1.00 97.44 106 ALA A N 1
ATOM 804 C CA . ALA A 1 106 ? -8.675 0.468 0.602 1.00 97.44 106 ALA A CA 1
ATOM 805 C C . ALA A 1 106 ? -8.535 -0.051 2.041 1.00 97.44 106 ALA A C 1
ATOM 807 O O . ALA A 1 106 ? -9.285 -0.932 2.451 1.00 97.44 106 ALA A O 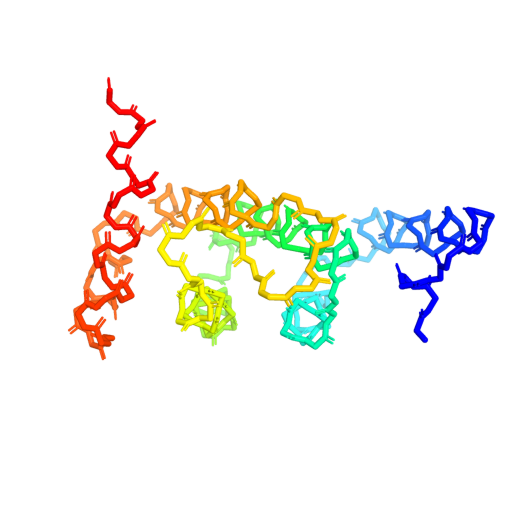1
ATOM 808 N N . LEU A 1 107 ? -7.621 0.527 2.827 1.00 97.12 107 LEU A N 1
ATOM 809 C CA . LEU A 1 107 ? -7.469 0.191 4.244 1.00 97.12 107 LEU A CA 1
ATOM 810 C C . LEU A 1 107 ? -8.705 0.585 5.054 1.00 97.12 107 LEU A C 1
ATOM 812 O O . LEU A 1 107 ? -9.169 -0.208 5.864 1.00 97.12 107 LEU A O 1
ATOM 816 N N . PHE A 1 108 ? -9.276 1.766 4.817 1.00 96.50 108 PHE A N 1
ATOM 817 C CA . PHE A 1 108 ? -10.474 2.210 5.527 1.00 96.50 108 PHE A CA 1
ATOM 818 C C . PHE A 1 108 ? -11.693 1.342 5.206 1.00 96.50 108 PHE A C 1
ATOM 820 O O . PHE A 1 108 ? -12.444 0.996 6.109 1.00 96.50 108 PHE A O 1
ATOM 827 N N . ALA A 1 109 ? -11.857 0.911 3.954 1.00 96.00 109 ALA A N 1
ATOM 828 C CA . ALA A 1 109 ? -12.932 -0.000 3.564 1.00 96.00 109 ALA A CA 1
ATOM 829 C C . ALA A 1 109 ? -12.852 -1.359 4.286 1.00 96.00 109 ALA A C 1
ATOM 831 O O . ALA A 1 109 ? -13.878 -1.995 4.502 1.00 96.00 109 ALA A O 1
ATOM 832 N N . GLN A 1 110 ? -11.646 -1.797 4.656 1.00 95.69 110 GLN A N 1
ATOM 833 C CA . GLN A 1 110 ? -11.412 -3.075 5.327 1.00 95.69 110 GLN A CA 1
ATOM 834 C C . GLN A 1 110 ? -11.411 -2.962 6.861 1.00 95.69 110 GLN A C 1
ATOM 836 O O . GLN A 1 110 ? -11.959 -3.816 7.551 1.00 95.69 110 GLN A O 1
ATOM 841 N N . MET A 1 111 ? -10.811 -1.900 7.402 1.00 95.19 111 MET A N 1
ATOM 842 C CA . MET A 1 111 ? -10.602 -1.700 8.842 1.00 95.19 111 MET A CA 1
ATOM 843 C C . MET A 1 111 ? -11.668 -0.816 9.504 1.00 95.19 111 MET A C 1
ATOM 845 O O . MET A 1 111 ? -11.826 -0.840 10.726 1.00 95.19 111 MET A O 1
ATOM 849 N N . GLY A 1 112 ? -12.343 0.034 8.727 1.00 93.69 112 GLY A N 1
ATOM 850 C CA . GLY A 1 112 ? -13.231 1.080 9.225 1.00 93.69 112 GLY A CA 1
ATOM 851 C C . GLY A 1 112 ? -12.552 1.972 10.267 1.00 93.69 112 GLY A C 1
ATOM 852 O O . GLY A 1 112 ? -11.422 2.438 10.092 1.00 93.69 112 GLY A O 1
ATOM 853 N N . GLN A 1 113 ? -13.234 2.162 11.398 1.00 93.12 113 GLN A N 1
ATOM 854 C CA . GLN A 1 113 ? -12.781 3.023 12.491 1.00 93.12 113 GLN A CA 1
ATOM 855 C C . GLN A 1 113 ? -11.440 2.587 13.103 1.00 93.12 113 GLN A C 1
ATOM 857 O O . GLN A 1 113 ? -10.712 3.434 13.625 1.00 93.12 113 GLN A O 1
ATOM 862 N N . ASN A 1 114 ? -11.062 1.305 12.998 1.00 93.94 114 ASN A N 1
ATOM 863 C CA . ASN A 1 114 ? -9.772 0.831 13.508 1.00 93.94 114 ASN A CA 1
ATOM 864 C C . ASN A 1 114 ? -8.596 1.555 12.840 1.00 93.94 114 ASN A C 1
ATOM 866 O O . ASN A 1 114 ? -7.598 1.838 13.503 1.00 93.94 114 ASN A O 1
ATOM 870 N N . LEU A 1 115 ? -8.722 1.946 11.565 1.00 95.75 115 LEU A N 1
ATOM 871 C CA . LEU A 1 115 ? -7.688 2.734 10.893 1.00 95.75 115 LEU A CA 1
ATOM 872 C C . LEU A 1 115 ? -7.471 4.092 11.579 1.00 95.75 115 LEU A C 1
ATOM 874 O O . LEU A 1 115 ? -6.330 4.520 11.757 1.00 95.75 115 LEU A O 1
ATOM 878 N N . LEU A 1 116 ? -8.552 4.748 12.009 1.00 94.06 116 LEU A N 1
ATOM 879 C CA . LEU A 1 116 ? -8.493 6.030 12.714 1.00 94.06 116 LEU A CA 1
ATOM 880 C C . LEU A 1 116 ? -7.938 5.881 14.136 1.00 94.06 116 LEU A C 1
ATOM 882 O O . LEU A 1 116 ? -7.221 6.765 14.607 1.00 94.06 116 LEU A O 1
ATOM 886 N N . ILE A 1 117 ? -8.198 4.748 14.797 1.00 94.62 117 ILE A N 1
ATOM 887 C CA . ILE A 1 117 ? -7.587 4.414 16.092 1.00 94.62 117 ILE A CA 1
ATOM 888 C C . ILE A 1 117 ? -6.065 4.291 15.939 1.00 94.62 117 ILE A C 1
ATOM 890 O O . ILE A 1 117 ? -5.324 4.906 16.703 1.00 94.62 117 ILE A O 1
ATOM 894 N N . HIS A 1 118 ? -5.579 3.584 14.913 1.00 94.25 118 HIS A N 1
ATOM 895 C CA . HIS A 1 118 ? -4.140 3.515 14.633 1.00 94.25 118 HIS A CA 1
ATOM 896 C C . HIS A 1 118 ? -3.543 4.876 14.251 1.00 94.25 118 HIS A C 1
ATOM 898 O O . HIS A 1 118 ? -2.419 5.192 14.650 1.00 94.25 118 HIS A O 1
ATOM 904 N N . ALA A 1 119 ? -4.290 5.701 13.513 1.00 93.56 119 ALA A N 1
ATOM 905 C CA . ALA A 1 119 ? -3.866 7.050 13.149 1.00 93.56 119 ALA A CA 1
ATOM 906 C C . ALA A 1 119 ? -3.752 7.987 14.364 1.00 93.56 119 ALA A C 1
ATOM 908 O O . ALA A 1 119 ? -2.941 8.908 14.342 1.00 93.56 119 ALA A O 1
ATOM 909 N N . ALA A 1 120 ? -4.505 7.747 15.444 1.00 92.12 120 ALA A N 1
ATOM 910 C CA . ALA A 1 120 ? -4.410 8.534 16.675 1.00 92.12 120 ALA A CA 1
ATOM 911 C C . ALA A 1 120 ? -3.040 8.412 17.368 1.00 92.12 120 ALA A C 1
ATOM 913 O O . ALA A 1 120 ? -2.647 9.315 18.101 1.00 92.12 120 ALA A O 1
ATOM 914 N N . SER A 1 121 ? -2.296 7.329 17.114 1.00 93.06 121 SER A N 1
ATOM 915 C CA . SER A 1 121 ? -0.916 7.154 17.591 1.00 93.06 121 SER A CA 1
ATOM 916 C C . SER A 1 121 ? 0.138 7.786 16.671 1.00 93.06 121 SER A C 1
ATOM 918 O O . SER A 1 121 ? 1.326 7.730 16.984 1.00 93.06 121 SER A O 1
ATOM 920 N N . GLN A 1 122 ? -0.261 8.354 15.529 1.00 94.62 122 GLN A N 1
ATOM 921 C CA . GLN A 1 122 ? 0.639 9.016 14.583 1.00 94.62 122 GLN A CA 1
ATOM 922 C C . GLN A 1 122 ? 0.705 10.534 14.835 1.00 94.62 122 GLN A C 1
ATOM 924 O O . GLN A 1 122 ? -0.201 11.108 15.443 1.00 94.62 122 GLN A O 1
ATOM 929 N N . PRO A 1 123 ? 1.752 11.227 14.345 1.00 92.81 123 PRO A N 1
ATOM 930 C CA . PRO A 1 123 ? 1.823 12.684 14.383 1.00 92.81 123 PRO A CA 1
ATOM 931 C C . PRO A 1 123 ? 0.567 13.375 13.806 1.00 92.81 123 PRO A C 1
ATOM 933 O O . PRO A 1 123 ? 0.027 12.908 12.798 1.00 92.81 123 PRO A O 1
ATOM 936 N N . PRO A 1 124 ? 0.138 14.538 14.346 1.00 90.19 124 PRO A N 1
ATOM 937 C CA . PRO A 1 124 ? -1.125 15.181 13.959 1.00 90.19 124 PRO A CA 1
ATOM 938 C C . PRO A 1 124 ? -1.284 15.471 12.459 1.00 90.19 124 PRO A C 1
ATOM 940 O O . PRO A 1 124 ? -2.390 15.395 11.931 1.00 90.19 124 PRO A O 1
ATOM 943 N N . HIS A 1 125 ? -0.191 15.781 11.755 1.00 88.81 125 HIS A N 1
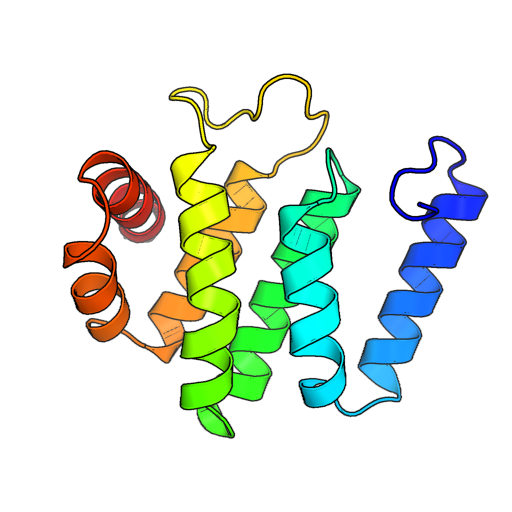ATOM 944 C CA . HIS A 1 125 ? -0.222 16.048 10.313 1.00 88.81 125 HIS A CA 1
ATOM 945 C C . HIS A 1 125 ? -0.510 14.787 9.477 1.00 88.81 125 HIS A C 1
ATOM 947 O O . HIS A 1 125 ? -1.181 14.885 8.452 1.00 88.81 125 HIS A O 1
ATOM 953 N N . ILE A 1 126 ? -0.059 13.607 9.928 1.00 92.38 126 ILE A N 1
ATOM 954 C CA . ILE A 1 126 ? -0.337 12.319 9.271 1.00 92.38 126 ILE A CA 1
ATOM 955 C C . ILE A 1 126 ? -1.821 12.004 9.398 1.00 92.38 126 ILE A C 1
ATOM 957 O O . ILE A 1 126 ? -2.471 11.694 8.402 1.00 92.38 126 ILE A O 1
ATOM 961 N N . LYS A 1 127 ? -2.359 12.139 10.616 1.00 91.94 127 LYS A N 1
ATOM 962 C CA . LYS A 1 127 ? -3.782 11.935 10.884 1.00 91.94 127 LYS A CA 1
ATOM 963 C C . LYS A 1 127 ? -4.650 12.889 10.057 1.00 91.94 127 LYS A C 1
ATOM 965 O O . LYS A 1 127 ? -5.558 12.425 9.382 1.00 91.94 127 LYS A O 1
ATOM 970 N N . ARG A 1 128 ? -4.324 14.186 10.035 1.00 90.44 128 ARG A N 1
ATOM 971 C CA . ARG A 1 128 ? -5.065 15.180 9.241 1.00 90.44 128 ARG A CA 1
ATOM 972 C C . ARG A 1 128 ? -5.069 14.841 7.749 1.00 90.44 128 ARG A C 1
ATOM 974 O O . ARG A 1 128 ? -6.123 14.823 7.133 1.00 90.44 128 ARG A O 1
ATOM 981 N N . THR A 1 129 ? -3.906 14.516 7.182 1.00 91.12 129 THR A N 1
ATOM 982 C CA . THR A 1 129 ? -3.804 14.137 5.758 1.00 91.12 129 THR A CA 1
ATOM 983 C C . THR A 1 129 ? -4.595 12.865 5.449 1.00 91.12 129 THR A C 1
ATOM 985 O O . THR A 1 129 ? -5.179 12.739 4.376 1.00 91.12 129 THR A O 1
ATOM 988 N N . LEU A 1 130 ? -4.621 11.907 6.383 1.00 93.75 130 LEU A N 1
ATOM 989 C CA . LEU A 1 130 ? -5.454 10.715 6.251 1.00 93.75 130 LEU A CA 1
ATOM 990 C C . LEU A 1 130 ? -6.940 11.088 6.203 1.00 93.75 130 LEU A C 1
ATOM 992 O O . LEU A 1 130 ? -7.622 10.655 5.282 1.00 93.75 130 LEU A O 1
ATOM 996 N N . GLU A 1 131 ? -7.419 11.877 7.166 1.00 91.94 131 GLU A N 1
ATOM 997 C CA . GLU A 1 131 ? -8.816 12.328 7.242 1.00 91.94 131 GLU A CA 1
ATOM 998 C C . GLU A 1 131 ? -9.221 13.077 5.962 1.00 91.94 131 GLU A C 1
ATOM 1000 O O . GLU A 1 131 ? -10.212 12.710 5.340 1.00 91.94 131 GLU A O 1
ATOM 1005 N N . GLU A 1 132 ? -8.377 13.986 5.460 1.00 90.81 132 GLU A N 1
ATOM 1006 C CA . GLU A 1 132 ? -8.596 14.680 4.180 1.00 90.81 132 GLU A CA 1
ATOM 1007 C C . GLU A 1 132 ? -8.804 13.716 2.997 1.00 90.81 132 GLU A C 1
ATOM 1009 O O . GLU A 1 132 ? -9.633 13.966 2.121 1.00 90.81 132 GLU A O 1
ATOM 1014 N N . PHE A 1 133 ? -8.066 12.601 2.939 1.00 90.56 133 PHE A N 1
ATOM 1015 C CA . PHE A 1 133 ? -8.253 11.604 1.879 1.00 90.56 133 PHE A CA 1
ATOM 1016 C C . PHE A 1 133 ? -9.538 10.798 2.018 1.00 90.56 133 PHE A C 1
ATOM 1018 O O . PHE A 1 133 ? -10.055 10.320 1.004 1.00 90.56 133 PHE A O 1
ATOM 1025 N N . LEU A 1 134 ? -10.032 10.618 3.240 1.00 91.31 134 LEU A N 1
ATOM 1026 C CA . LEU A 1 134 ? -11.266 9.890 3.503 1.00 91.31 134 LEU A CA 1
ATOM 1027 C C . LEU A 1 134 ? -12.491 10.782 3.241 1.00 91.31 134 LEU A C 1
ATOM 1029 O O . LEU A 1 134 ? -13.409 10.331 2.554 1.00 91.31 134 LEU A O 1
ATOM 1033 N N . ASP A 1 135 ? -12.441 12.052 3.654 1.00 84.00 135 ASP A N 1
ATOM 1034 C CA . ASP A 1 135 ? -13.519 13.044 3.501 1.00 84.00 135 ASP A CA 1
ATOM 1035 C C . ASP A 1 135 ? -13.823 13.398 2.035 1.00 84.00 135 ASP A C 1
ATOM 1037 O O . ASP A 1 135 ? -14.966 13.677 1.684 1.00 84.00 135 ASP A O 1
ATOM 1041 N N . GLN A 1 136 ? -12.845 13.300 1.125 1.00 63.34 136 GLN A N 1
ATOM 1042 C CA . GLN A 1 136 ? -13.038 13.473 -0.330 1.00 63.34 136 GLN A CA 1
ATOM 1043 C C . GLN A 1 136 ? -13.888 12.364 -0.998 1.00 63.34 136 GLN A C 1
ATOM 1045 O O . GLN A 1 136 ? -13.765 12.112 -2.200 1.00 63.34 136 GLN A O 1
ATOM 1050 N N . THR A 1 137 ? -14.688 11.632 -0.227 1.00 51.47 137 THR A N 1
ATOM 1051 C CA . THR A 1 137 ? -15.523 10.513 -0.688 1.00 51.47 137 THR A CA 1
ATOM 1052 C C . THR A 1 137 ? -16.984 10.632 -0.236 1.00 51.47 137 THR A C 1
ATOM 1054 O O . THR A 1 137 ? -17.784 9.779 -0.616 1.00 51.47 137 THR A O 1
ATOM 1057 N N . THR A 1 138 ? -17.328 11.666 0.542 1.00 41.25 138 THR A N 1
ATOM 1058 C CA . THR A 1 138 ? -18.713 12.118 0.787 1.00 41.25 138 THR A CA 1
ATOM 1059 C C . THR A 1 138 ? -19.122 13.173 -0.223 1.00 41.25 138 THR A C 1
ATOM 1061 O O . THR A 1 138 ? -20.268 13.082 -0.710 1.00 41.25 138 THR A O 1
#

Radius of gyration: 14.73 Å; chains: 1; bounding box: 35×37×40 Å

Organism: NCBI:txid3147026

Secondary structure (DSSP, 8-state):
-GGG-SSHHHHHHHHHHHHHHHHHS-HHHHHHHHHHHHHH--HHHHHHHHHHHHHHHHHHTTT-HHHHHHHHHHHHHHHHHT--TTSPPTT--S-HHHHHHHHHHHHHHHHTHHHHHHHHTS-HHHHHHHHHHHHTT-

Foldseek 3Di:
DQCPDPDVVSNVVVVVVVVVCVVPDDLLVCQQVLLVCLLPDAAPSVLVSLLVLLVSLLVCCVPPVPSNCVRVLVSLLSLQVQQDPVRDRVPHNHNSSVSSLSSLVSNCVRCPCVSLVVCVPHDPSSSVSSVVSVVVPD